Protein AF-A0A532D1J9-F1 (a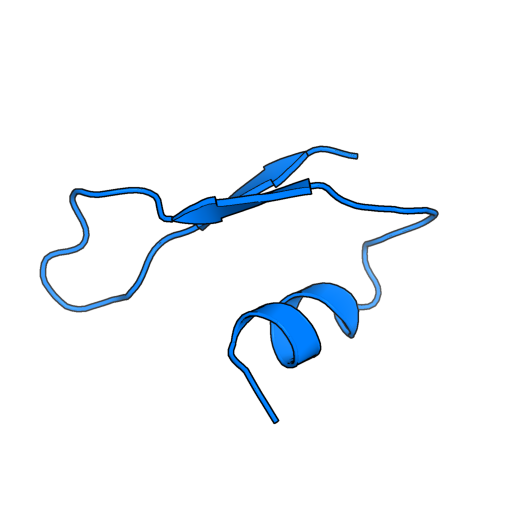fdb_monomer)

Solvent-accessible surface area (backbone atoms only — not comparable to full-atom values): 2451 Å² total; per-residue (Å²): 134,56,72,64,57,56,60,70,67,45,88,86,62,92,68,69,70,52,79,41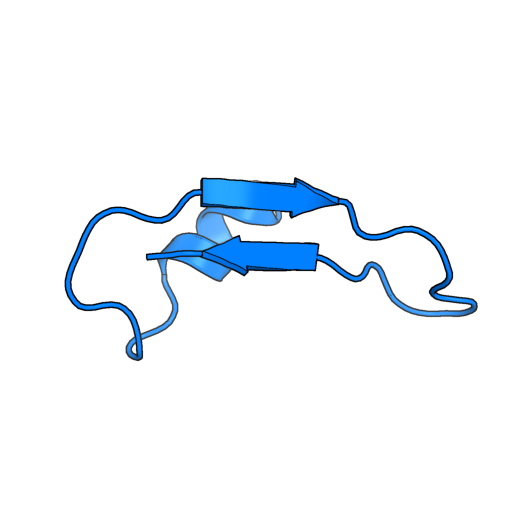,84,36,87,87,51,91,89,52,92,42,68,48,72,46,116

pLDDT: mean 93.68, std 4.45, range [73.75, 97.44]

Radius of gyration: 10.35 Å; Cα contacts (8 Å, |Δi|>4): 32; chains: 1; bounding box: 24×14×24 Å

Mean predicted aligned error: 2.9 Å

Sequence (35 aa):
MTVEDRIRALPCWTGSIDIAPLPGGLSNANYLVKD

Foldseek 3Di:
DDPVVVVVPDPPDPDDKDWDFDPDDPPDTDIDIDD

Structure (mmCIF, N/CA/C/O backbone):
data_AF-A0A532D1J9-F1
#
_entry.id   AF-A0A532D1J9-F1
#
loop_
_atom_site.group_PDB
_atom_site.id
_atom_site.type_symbol
_atom_site.label_atom_id
_atom_site.label_alt_id
_atom_site.label_comp_id
_atom_site.label_asym_id
_atom_site.label_entity_id
_atom_site.label_seq_id
_atom_site.pdbx_PDB_ins_code
_atom_site.Cartn_x
_atom_site.Cartn_y
_atom_site.Cartn_z
_atom_site.occupancy
_atom_site.B_iso_or_equiv
_atom_site.auth_seq_id
_atom_site.auth_comp_id
_atom_site.auth_asym_id
_atom_site.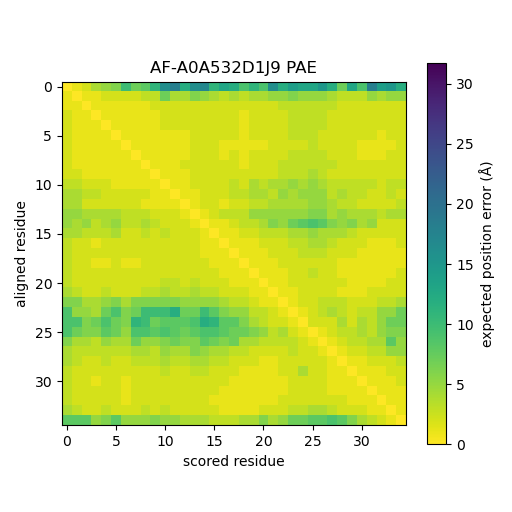auth_atom_id
_atom_site.pdbx_PDB_model_num
ATOM 1 N N . MET A 1 1 ? 8.848 -7.921 10.530 1.00 73.75 1 MET A N 1
ATOM 2 C CA . MET A 1 1 ? 7.877 -6.843 10.268 1.00 73.75 1 MET A CA 1
ATOM 3 C C . MET A 1 1 ? 7.929 -6.527 8.785 1.00 73.75 1 MET A C 1
ATOM 5 O O . MET A 1 1 ? 8.999 -6.191 8.284 1.00 73.75 1 MET A O 1
ATOM 9 N N . THR A 1 2 ? 6.827 -6.752 8.085 1.00 94.44 2 THR A N 1
ATOM 10 C CA . THR A 1 2 ? 6.694 -6.582 6.632 1.00 94.44 2 THR A CA 1
ATOM 11 C C . THR A 1 2 ? 6.424 -5.116 6.268 1.00 94.44 2 THR A C 1
ATOM 13 O O . THR A 1 2 ? 6.267 -4.266 7.149 1.00 94.44 2 THR A O 1
ATOM 16 N N . VAL A 1 3 ? 6.425 -4.776 4.976 1.00 95.00 3 VAL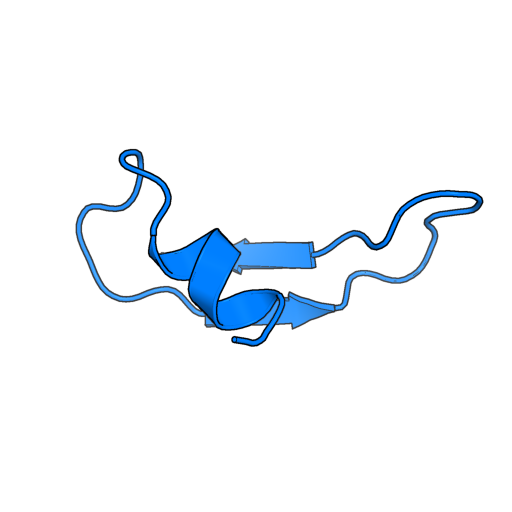 A N 1
ATOM 17 C CA . VAL A 1 3 ? 6.033 -3.429 4.520 1.00 95.00 3 VAL A CA 1
ATOM 18 C C . VAL A 1 3 ? 4.550 -3.205 4.798 1.00 95.00 3 VAL A C 1
ATOM 20 O O . VAL A 1 3 ? 4.159 -2.139 5.265 1.00 95.00 3 VAL A O 1
ATOM 23 N N . GLU A 1 4 ? 3.757 -4.246 4.594 1.00 95.12 4 GLU A N 1
ATOM 24 C CA . GLU A 1 4 ? 2.325 -4.313 4.822 1.00 95.12 4 GLU A CA 1
ATOM 25 C C . GLU A 1 4 ? 1.987 -4.081 6.299 1.00 95.12 4 GLU A C 1
ATOM 27 O O . GLU A 1 4 ? 1.052 -3.342 6.594 1.00 95.12 4 GLU A O 1
ATOM 32 N N . ASP A 1 5 ? 2.782 -4.616 7.233 1.00 95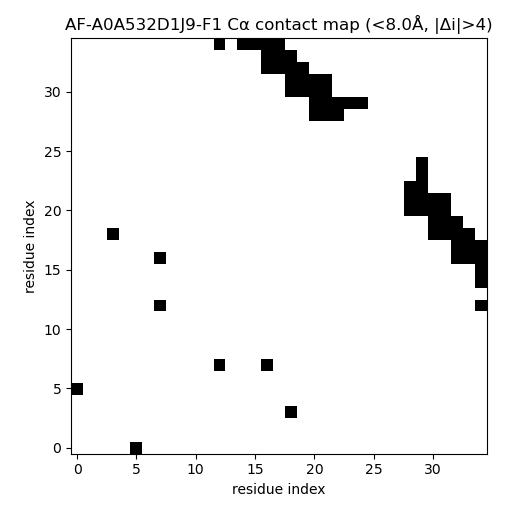.69 5 ASP A N 1
ATOM 33 C CA . ASP A 1 5 ? 2.624 -4.333 8.669 1.00 95.69 5 ASP A CA 1
ATOM 34 C C . ASP A 1 5 ? 2.810 -2.840 8.978 1.00 95.69 5 ASP A C 1
ATOM 36 O O . ASP A 1 5 ? 2.066 -2.270 9.774 1.00 95.69 5 ASP A O 1
ATOM 40 N N . ARG A 1 6 ? 3.775 -2.175 8.323 1.00 96.25 6 ARG A N 1
ATOM 41 C CA . ARG A 1 6 ? 3.998 -0.730 8.505 1.00 96.25 6 ARG A CA 1
ATOM 42 C C . ARG A 1 6 ? 2.878 0.103 7.905 1.00 96.25 6 ARG A C 1
ATOM 44 O O . ARG A 1 6 ? 2.490 1.096 8.507 1.00 96.25 6 ARG A O 1
ATOM 51 N N . ILE A 1 7 ? 2.376 -0.290 6.732 1.00 96.19 7 ILE A N 1
ATOM 52 C CA . ILE A 1 7 ? 1.241 0.379 6.092 1.00 96.19 7 ILE A CA 1
ATOM 53 C C . ILE A 1 7 ? 0.024 0.282 7.014 1.00 96.19 7 ILE A C 1
ATOM 55 O O . ILE A 1 7 ? -0.568 1.314 7.304 1.00 96.19 7 ILE A O 1
ATOM 59 N N . ARG A 1 8 ? -0.292 -0.902 7.562 1.00 95.69 8 ARG A N 1
ATOM 60 C CA . ARG A 1 8 ? -1.414 -1.096 8.505 1.00 95.69 8 ARG A CA 1
ATOM 61 C C . ARG A 1 8 ? -1.303 -0.274 9.789 1.00 95.69 8 ARG A C 1
ATOM 63 O O . ARG A 1 8 ? -2.324 0.053 10.377 1.00 95.69 8 ARG A O 1
ATOM 70 N N . ALA A 1 9 ? -0.091 0.066 10.217 1.00 96.12 9 ALA A N 1
ATOM 71 C CA . ALA A 1 9 ? 0.141 0.852 11.426 1.00 96.12 9 ALA A CA 1
ATOM 72 C C . ALA A 1 9 ? -0.053 2.373 11.242 1.00 96.12 9 ALA A C 1
ATOM 74 O O . ALA A 1 9 ? 0.059 3.114 12.220 1.00 96.12 9 ALA A O 1
ATOM 75 N N . LEU A 1 10 ? -0.306 2.869 10.021 1.00 95.94 10 LEU A N 1
ATOM 76 C CA . LEU A 1 10 ? -0.524 4.302 9.801 1.00 95.94 10 LEU A CA 1
ATOM 77 C C . LEU A 1 10 ? -1.840 4.768 10.459 1.00 95.94 10 LEU A C 1
ATOM 79 O O . LEU A 1 10 ? -2.863 4.100 10.330 1.00 95.94 10 LEU A O 1
ATOM 83 N N . PRO A 1 11 ? -1.859 5.941 11.119 1.00 95.88 11 PRO A N 1
ATOM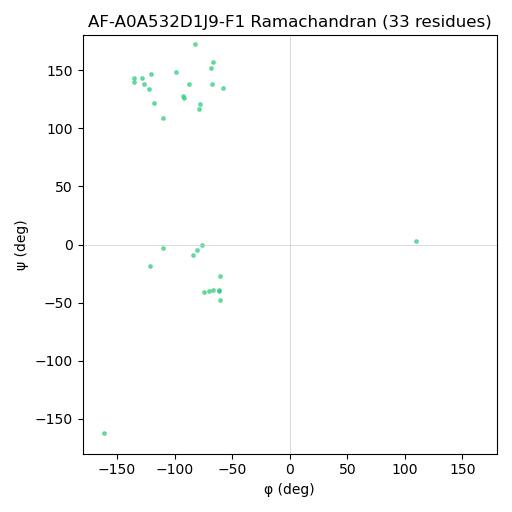 84 C CA . PRO A 1 11 ? -3.003 6.395 11.917 1.00 95.88 11 PRO A CA 1
ATOM 85 C C . PRO A 1 11 ? -4.185 6.920 11.086 1.00 95.88 11 PRO A C 1
ATOM 87 O O . PRO A 1 11 ? -5.178 7.369 11.649 1.00 95.88 11 PRO A O 1
ATOM 90 N N . CYS A 1 12 ? -4.076 6.924 9.755 1.00 93.94 12 CYS A N 1
ATOM 91 C CA . CYS A 1 12 ? -5.116 7.410 8.850 1.00 93.94 12 CYS A CA 1
ATOM 92 C C . CYS A 1 12 ? -6.191 6.364 8.527 1.00 93.94 12 CYS A C 1
ATOM 94 O O . CYS A 1 12 ? -7.190 6.706 7.899 1.00 93.94 12 CYS A O 1
ATOM 96 N N . TRP A 1 13 ? -5.996 5.109 8.932 1.00 94.94 13 TRP A N 1
ATOM 97 C CA . TRP A 1 13 ? -6.959 4.041 8.686 1.00 94.94 13 TRP A CA 1
ATOM 98 C C . TRP A 1 13 ? -7.998 3.974 9.800 1.00 94.94 13 TRP A C 1
ATOM 100 O O . TRP A 1 13 ? -7.674 4.065 10.982 1.00 94.94 13 TRP A O 1
ATOM 110 N N . THR A 1 14 ? -9.251 3.768 9.418 1.00 92.50 14 THR A N 1
ATOM 111 C CA . THR A 1 14 ? -10.388 3.619 10.339 1.00 92.50 14 THR A CA 1
ATOM 112 C C . THR A 1 14 ? -10.942 2.192 10.365 1.00 92.50 14 THR A C 1
ATOM 114 O O . THR A 1 14 ? -11.842 1.901 11.150 1.00 92.50 14 THR A O 1
ATOM 117 N N . GLY A 1 15 ? -10.400 1.292 9.538 1.00 90.19 15 GLY A N 1
ATOM 118 C CA . GLY A 1 15 ? -10.897 -0.066 9.340 1.00 90.19 15 GLY A CA 1
ATOM 119 C C . GLY A 1 15 ? -9.862 -0.996 8.704 1.00 90.19 15 GLY A C 1
ATOM 120 O O . GLY A 1 15 ? -8.660 -0.727 8.733 1.00 90.19 15 GLY A O 1
ATOM 121 N N . SER A 1 16 ? -10.341 -2.116 8.160 1.00 93.81 16 SER A N 1
ATOM 122 C CA . SER A 1 16 ? -9.489 -3.021 7.377 1.00 93.81 16 SER A CA 1
ATOM 123 C C . SER A 1 16 ? -9.078 -2.345 6.074 1.00 93.81 16 SER A C 1
ATOM 125 O O . SER A 1 16 ? -9.803 -1.496 5.579 1.00 93.81 16 SER A O 1
ATOM 127 N N . ILE A 1 17 ? -7.918 -2.718 5.539 1.00 96.75 17 ILE A N 1
ATOM 128 C CA . ILE A 1 17 ? -7.429 -2.193 4.265 1.00 96.75 17 ILE A CA 1
ATOM 129 C C . ILE A 1 17 ? -6.873 -3.323 3.404 1.00 96.75 17 ILE A C 1
ATOM 131 O O . ILE A 1 17 ? 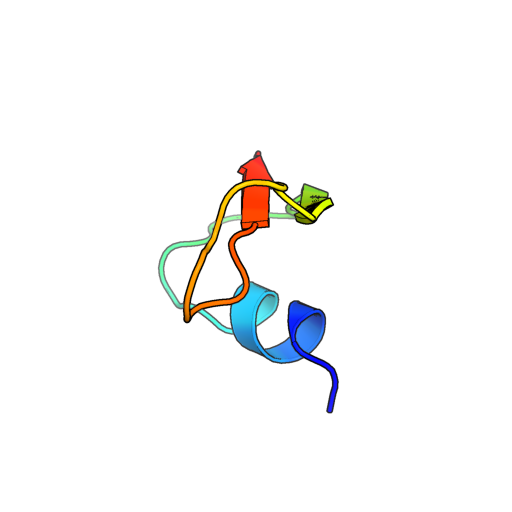-6.191 -4.226 3.909 1.00 96.75 17 ILE A O 1
ATOM 135 N N . ASP A 1 18 ? -7.102 -3.222 2.102 1.00 97.44 18 ASP A N 1
ATOM 136 C CA . ASP A 1 18 ? -6.482 -4.063 1.087 1.00 97.44 18 ASP A CA 1
ATOM 137 C C . ASP A 1 18 ? -5.215 -3.388 0.560 1.00 97.44 18 ASP A C 1
ATOM 139 O O . ASP A 1 18 ? -5.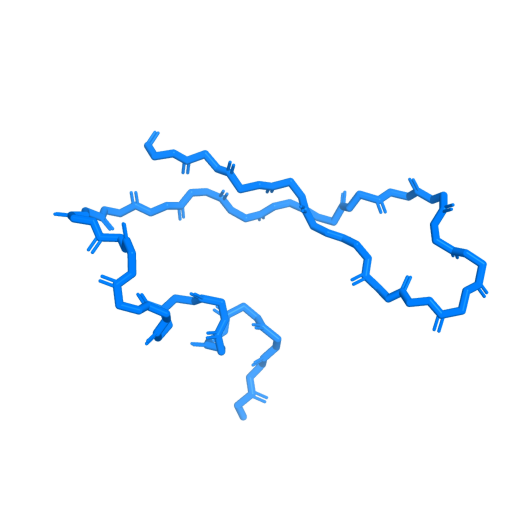233 -2.228 0.149 1.00 97.44 18 ASP A O 1
ATOM 143 N N . ILE A 1 19 ? -4.100 -4.122 0.565 1.00 97.19 19 ILE A N 1
ATOM 144 C CA . ILE A 1 19 ? -2.783 -3.620 0.154 1.00 97.19 19 ILE A CA 1
ATOM 145 C C . ILE A 1 19 ? -2.308 -4.431 -1.049 1.00 97.19 19 ILE A C 1
ATOM 147 O O . ILE A 1 19 ? -2.133 -5.645 -0.950 1.00 97.19 19 ILE A O 1
ATOM 151 N N . ALA A 1 20 ? -2.046 -3.755 -2.166 1.00 97.25 20 ALA A N 1
ATOM 152 C CA . ALA A 1 20 ? -1.501 -4.365 -3.373 1.00 97.25 20 ALA A CA 1
ATOM 153 C C . ALA A 1 20 ? -0.236 -3.623 -3.844 1.00 97.25 20 ALA A C 1
ATOM 155 O O . ALA A 1 20 ? -0.222 -2.388 -3.844 1.00 97.25 20 ALA A O 1
ATOM 156 N N . PRO A 1 21 ? 0.822 -4.331 -4.283 1.00 95.62 21 PRO A N 1
ATOM 157 C CA . PRO A 1 21 ? 1.971 -3.694 -4.917 1.00 95.62 21 PRO A CA 1
ATOM 158 C C . PRO A 1 21 ? 1.548 -2.905 -6.160 1.00 95.62 21 PRO A C 1
ATOM 160 O O . PRO A 1 21 ? 0.794 -3.405 -6.996 1.00 95.62 21 PRO A O 1
ATOM 163 N N . LEU A 1 22 ? 2.064 -1.686 -6.300 1.00 96.44 22 LEU A N 1
ATOM 164 C CA . LEU A 1 22 ? 1.841 -0.838 -7.465 1.00 96.44 22 LEU A CA 1
ATOM 165 C C . LEU A 1 22 ? 3.150 -0.724 -8.265 1.00 96.44 22 LEU A C 1
ATOM 167 O O . LEU A 1 22 ? 4.092 -0.072 -7.804 1.00 96.44 22 LEU A O 1
ATOM 171 N N . PRO A 1 23 ? 3.249 -1.351 -9.452 1.00 90.88 23 PRO A N 1
ATOM 172 C CA . PRO A 1 23 ? 4.445 -1.247 -10.281 1.00 90.88 23 PRO A CA 1
ATOM 173 C C . PRO A 1 23 ? 4.636 0.182 -10.813 1.00 90.88 23 PRO A C 1
ATOM 175 O O . PRO A 1 23 ? 3.685 0.952 -10.925 1.00 90.88 23 PRO A O 1
ATOM 178 N N . GLY A 1 24 ? 5.875 0.529 -11.172 1.00 88.62 24 GLY A N 1
ATOM 179 C CA . GLY A 1 24 ? 6.215 1.830 -11.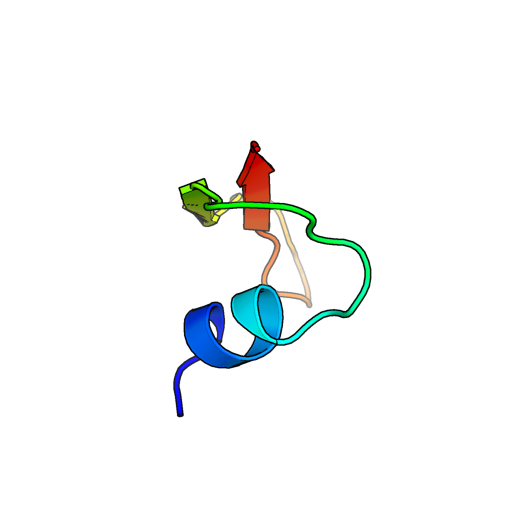770 1.00 88.62 24 GLY A CA 1
ATOM 180 C C . GLY A 1 24 ? 7.012 2.778 -10.869 1.00 88.62 24 GLY A C 1
ATOM 181 O O . GLY A 1 24 ? 7.310 3.898 -11.274 1.00 88.62 24 GLY A O 1
ATOM 182 N N . GLY A 1 25 ? 7.395 2.350 -9.664 1.00 86.00 25 GLY A N 1
ATOM 183 C CA . GLY A 1 25 ? 8.382 3.070 -8.861 1.00 86.00 25 GLY A CA 1
ATOM 184 C C . GLY A 1 25 ? 9.805 2.805 -9.360 1.00 86.00 25 GLY A C 1
ATOM 185 O O . GLY A 1 25 ? 10.236 1.657 -9.388 1.00 86.00 25 GLY A O 1
ATOM 186 N N . LEU A 1 26 ? 10.538 3.857 -9.749 1.00 87.62 26 LEU A N 1
ATOM 187 C CA . LEU A 1 26 ? 11.947 3.740 -10.158 1.00 87.62 26 LEU A CA 1
ATOM 188 C C . LEU A 1 26 ? 12.879 3.534 -8.952 1.00 87.62 26 LEU A C 1
ATOM 190 O O . LEU A 1 26 ? 13.796 2.722 -9.013 1.00 87.62 26 LEU A O 1
ATOM 194 N N . SER A 1 27 ? 12.615 4.246 -7.853 1.00 93.25 27 SER A N 1
ATOM 195 C CA . SER A 1 27 ? 13.462 4.227 -6.648 1.00 93.25 27 SER A CA 1
ATOM 196 C C . SER A 1 27 ? 12.724 3.787 -5.381 1.00 93.25 27 SER A C 1
ATOM 198 O O . SER A 1 27 ? 13.363 3.400 -4.408 1.00 93.25 27 SER A O 1
ATOM 200 N N . ASN A 1 28 ? 11.387 3.830 -5.389 1.00 94.50 28 ASN A N 1
ATOM 201 C CA . ASN A 1 28 ? 10.547 3.536 -4.228 1.00 94.50 28 ASN A CA 1
ATOM 202 C C . ASN A 1 28 ? 9.603 2.371 -4.527 1.00 94.50 28 ASN A C 1
ATOM 204 O O . ASN A 1 28 ? 9.108 2.240 -5.646 1.00 94.50 28 ASN A O 1
ATOM 208 N N . ALA A 1 29 ? 9.298 1.568 -3.508 1.00 93.00 29 ALA A N 1
ATOM 209 C CA . ALA A 1 29 ? 8.212 0.599 -3.584 1.00 93.00 29 ALA A CA 1
ATOM 210 C C . ALA A 1 29 ? 6.874 1.318 -3.366 1.00 93.00 29 ALA A C 1
ATOM 212 O O . ALA A 1 29 ? 6.632 1.868 -2.290 1.00 93.00 29 ALA A O 1
ATOM 213 N N . ASN A 1 30 ? 6.018 1.306 -4.386 1.00 95.06 30 ASN A N 1
ATOM 214 C CA . ASN A 1 30 ? 4.696 1.919 -4.336 1.00 95.06 30 ASN A CA 1
ATOM 215 C C . ASN A 1 30 ? 3.630 0.855 -4.053 1.00 95.06 30 ASN A C 1
ATOM 217 O O . ASN A 1 30 ? 3.760 -0.293 -4.481 1.00 95.06 30 ASN A O 1
ATOM 221 N N . TYR A 1 31 ? 2.562 1.250 -3.360 1.00 96.62 31 TYR A N 1
ATOM 222 C CA . TYR A 1 31 ? 1.438 0.378 -3.024 1.00 96.62 31 TYR A CA 1
ATOM 223 C C . TYR A 1 31 ? 0.123 1.107 -3.280 1.00 96.62 31 TYR A C 1
ATOM 225 O O . TYR A 1 31 ? -0.001 2.296 -2.982 1.00 96.62 31 TYR A O 1
ATOM 233 N N . LEU A 1 32 ? -0.850 0.384 -3.824 1.00 96.31 32 LEU A N 1
ATOM 234 C CA . LEU A 1 32 ? -2.240 0.809 -3.877 1.00 96.31 32 LEU A CA 1
ATOM 235 C C . LEU A 1 32 ? -2.941 0.274 -2.629 1.00 96.31 32 LEU A C 1
ATOM 237 O O . LEU A 1 32 ? -2.891 -0.928 -2.365 1.00 96.31 32 LEU A O 1
ATOM 241 N N . VAL A 1 33 ? -3.579 1.169 -1.879 1.00 96.94 33 VAL A N 1
ATOM 242 C CA . VAL A 1 33 ? -4.292 0.842 -0.641 1.00 96.94 33 VAL A CA 1
ATOM 243 C C . VAL A 1 33 ? -5.747 1.274 -0.781 1.00 96.94 33 VAL A C 1
ATOM 245 O O . VAL A 1 33 ? -6.004 2.378 -1.266 1.00 96.94 33 VAL A O 1
ATOM 248 N N . LYS A 1 34 ? -6.679 0.401 -0.397 1.00 94.62 34 LYS A N 1
ATOM 249 C CA . LYS A 1 34 ? -8.128 0.657 -0.391 1.00 94.62 34 LYS A CA 1
ATOM 250 C C . LYS A 1 34 ? -8.714 0.302 0.974 1.00 94.62 34 LYS A C 1
ATOM 252 O O . LYS A 1 34 ? -8.226 -0.647 1.586 1.00 94.62 34 LYS A O 1
ATOM 257 N N . ASP A 1 35 ? -9.686 1.085 1.429 1.00 89.31 35 ASP A N 1
ATOM 258 C CA . ASP A 1 35 ? -10.485 0.854 2.640 1.00 89.31 35 ASP A CA 1
ATOM 259 C C . ASP A 1 35 ? -11.632 -0.147 2.423 1.00 89.31 35 ASP A C 1
ATOM 261 O O . ASP A 1 35 ? -12.012 -0.387 1.251 1.00 89.31 35 ASP A O 1
#

Secondary structure (DSSP, 8-state):
--HHHHHHT-TT-SS--EEEEES--SSS-EEEEE-

Nearest PDB structures (foldseek):
  3bla-assembly1_A  TM=4.056E-01  e=7.982E+00  Homo sapiens